Protein AF-A0A1J6K7P2-F1 (afdb_monomer)

Structure (mmCIF, N/CA/C/O backbone):
data_AF-A0A1J6K7P2-F1
#
_entry.id   AF-A0A1J6K7P2-F1
#
loop_
_atom_site.group_PDB
_atom_site.id
_atom_site.type_symbol
_atom_site.label_atom_id
_atom_site.label_alt_id
_atom_site.label_comp_id
_atom_site.label_asym_id
_atom_site.label_entity_id
_atom_site.label_seq_id
_atom_site.pdbx_PDB_ins_code
_atom_site.Cartn_x
_atom_site.Cartn_y
_atom_site.Cartn_z
_atom_site.occupancy
_atom_site.B_iso_or_equiv
_atom_site.auth_seq_id
_atom_site.auth_comp_id
_atom_site.auth_asym_id
_atom_site.auth_atom_id
_atom_site.pdbx_PDB_model_num
ATOM 1 N N . MET A 1 1 ? -11.034 32.442 -16.087 1.00 73.00 1 MET A N 1
ATOM 2 C CA . MET A 1 1 ? -10.081 32.306 -17.215 1.00 73.00 1 MET A CA 1
ATOM 3 C C . MET A 1 1 ? -8.722 31.791 -16.748 1.00 73.00 1 MET A C 1
ATOM 5 O O . MET A 1 1 ? -8.344 30.720 -17.187 1.00 73.00 1 MET A O 1
ATOM 9 N N . ILE A 1 2 ? -8.034 32.451 -15.809 1.00 87.00 2 ILE A N 1
ATOM 10 C CA . ILE A 1 2 ? -6.720 32.016 -15.279 1.00 87.00 2 ILE A CA 1
ATOM 11 C C . ILE A 1 2 ? -6.691 30.587 -14.701 1.00 87.00 2 ILE A C 1
ATOM 13 O O . ILE A 1 2 ? -5.799 29.821 -15.046 1.00 87.00 2 ILE A O 1
ATOM 17 N N . PHE A 1 3 ? -7.698 30.181 -13.918 1.00 83.56 3 PHE A N 1
ATOM 18 C CA . PHE A 1 3 ? -7.771 28.812 -13.381 1.00 83.56 3 PHE A CA 1
ATOM 19 C C . PHE A 1 3 ? -7.879 27.732 -14.468 1.00 83.56 3 PHE A C 1
ATOM 21 O O . PHE A 1 3 ? -7.304 26.659 -14.326 1.00 83.56 3 PHE A O 1
ATOM 28 N N . ALA A 1 4 ? -8.560 28.030 -15.579 1.00 87.06 4 ALA A N 1
ATOM 29 C CA . ALA A 1 4 ? -8.686 27.099 -16.698 1.00 87.06 4 ALA A CA 1
ATOM 30 C C . ALA A 1 4 ? -7.352 26.930 -17.444 1.00 87.06 4 ALA A C 1
ATOM 32 O O . ALA A 1 4 ? -7.003 25.816 -17.815 1.00 87.06 4 ALA A O 1
ATOM 33 N N . TYR A 1 5 ? -6.570 28.006 -17.595 1.00 84.56 5 TYR A N 1
ATOM 34 C CA . TYR A 1 5 ? -5.224 27.932 -18.173 1.00 84.56 5 TYR A CA 1
ATOM 35 C C . TYR A 1 5 ? -4.252 27.163 -17.280 1.00 84.56 5 TYR A C 1
ATOM 37 O O . TYR A 1 5 ? -3.479 26.358 -17.785 1.00 84.56 5 TYR A O 1
ATOM 45 N N . PHE A 1 6 ? -4.314 27.367 -15.962 1.00 89.50 6 PHE A N 1
ATOM 46 C CA . PHE A 1 6 ? -3.485 26.624 -15.011 1.00 89.50 6 PHE A CA 1
ATOM 47 C C . PHE A 1 6 ? -3.817 25.125 -15.021 1.00 89.50 6 PHE A C 1
ATOM 49 O O . PHE A 1 6 ? -2.920 24.291 -15.109 1.00 89.50 6 PHE A O 1
ATOM 56 N N . SER A 1 7 ? -5.110 24.788 -15.029 1.00 88.75 7 SER A N 1
ATOM 57 C CA . SER A 1 7 ? -5.581 23.405 -15.148 1.00 88.75 7 SER A CA 1
ATOM 58 C C . SER A 1 7 ? -5.163 22.760 -16.477 1.00 88.75 7 SER A C 1
ATOM 60 O O . SER A 1 7 ? -4.704 21.620 -16.478 1.00 88.75 7 SER A O 1
ATOM 62 N N . LEU A 1 8 ? -5.230 23.497 -17.590 1.00 89.25 8 LEU A N 1
ATOM 63 C CA . LEU A 1 8 ? -4.790 23.024 -18.905 1.00 89.25 8 LEU A CA 1
ATOM 64 C C . LEU A 1 8 ? -3.271 22.799 -18.970 1.00 89.25 8 LEU A C 1
ATOM 66 O O . LEU A 1 8 ? -2.823 21.830 -19.575 1.00 89.25 8 LEU A O 1
ATOM 70 N N . LEU A 1 9 ? -2.481 23.665 -18.331 1.00 87.38 9 LEU A N 1
ATOM 71 C CA . LEU A 1 9 ? -1.020 23.549 -18.278 1.00 87.38 9 LEU A CA 1
ATOM 72 C C . LEU A 1 9 ? -0.602 22.323 -17.452 1.00 87.38 9 LEU A C 1
ATOM 74 O O . LEU A 1 9 ? 0.248 21.550 -17.888 1.00 87.38 9 LEU A O 1
ATOM 78 N N . ILE A 1 10 ? -1.268 22.087 -16.316 1.00 89.00 10 ILE A N 1
ATOM 79 C CA . ILE A 1 10 ? -1.084 20.871 -15.512 1.00 89.00 10 ILE A CA 1
ATOM 80 C C . ILE A 1 10 ? -1.438 19.627 -16.333 1.00 89.00 10 ILE A C 1
ATOM 82 O O . ILE A 1 10 ? -0.635 18.699 -16.412 1.00 89.00 10 ILE A O 1
ATOM 86 N N . PHE A 1 11 ? -2.590 19.623 -17.003 1.00 86.44 11 PHE A N 1
ATOM 87 C CA . PHE A 1 11 ? -3.020 18.497 -17.830 1.00 86.44 11 PHE A CA 1
ATOM 88 C C . PHE A 1 11 ? -2.034 18.197 -18.971 1.00 86.44 11 PHE A C 1
ATOM 90 O O . PHE A 1 11 ? -1.649 17.047 -19.167 1.00 86.44 11 PHE A O 1
ATOM 97 N N . LEU A 1 12 ? -1.541 19.228 -19.661 1.00 83.31 12 LEU A N 1
ATOM 98 C CA . LEU A 1 12 ? -0.550 19.086 -20.730 1.00 83.31 12 LEU A CA 1
ATOM 99 C C . LEU A 1 12 ? 0.800 18.568 -20.203 1.00 83.31 12 LEU A C 1
ATOM 101 O O . LEU A 1 12 ? 1.446 17.750 -20.856 1.00 83.31 12 LEU A O 1
ATOM 105 N N . SER A 1 13 ? 1.210 18.999 -19.005 1.00 82.88 13 SER A N 1
ATOM 106 C CA . SER A 1 13 ? 2.431 18.511 -18.353 1.00 82.88 13 SER A CA 1
ATOM 107 C C . SER A 1 13 ? 2.335 17.030 -17.951 1.00 82.88 13 SER A C 1
ATOM 109 O O . SER A 1 13 ? 3.289 16.278 -18.145 1.00 82.88 13 SER A O 1
ATOM 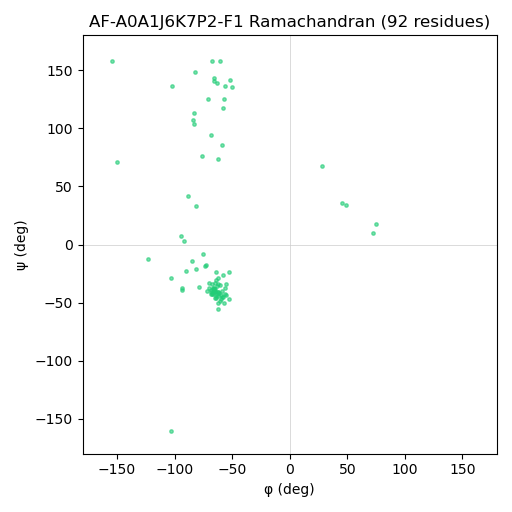111 N N . LEU A 1 14 ? 1.159 16.579 -17.498 1.00 78.12 14 LEU A N 1
ATOM 112 C CA . LEU A 1 14 ? 0.868 15.176 -17.172 1.00 78.12 14 LEU A CA 1
ATOM 113 C C . LEU A 1 14 ? 0.834 14.286 -18.422 1.00 78.12 14 LEU A C 1
ATOM 115 O O . LEU A 1 14 ? 1.345 13.164 -18.406 1.00 78.12 14 LEU A O 1
ATOM 119 N N . GLN A 1 15 ? 0.274 14.793 -19.523 1.00 78.69 15 GLN A N 1
ATOM 120 C CA . GLN A 1 15 ? 0.288 14.105 -20.816 1.00 78.69 15 GLN A CA 1
ATOM 121 C C . GLN A 1 15 ? 1.709 13.959 -21.370 1.00 78.69 15 GLN A C 1
ATOM 123 O O . GLN A 1 15 ? 2.060 12.898 -21.884 1.00 78.69 15 GLN A O 1
ATOM 128 N N . LEU A 1 16 ? 2.545 14.992 -21.223 1.00 69.44 16 LEU A N 1
ATOM 129 C CA . LEU A 1 16 ? 3.944 14.942 -21.641 1.00 69.44 16 LEU A CA 1
ATOM 130 C C . LEU A 1 16 ? 4.749 13.927 -20.811 1.00 69.44 16 LEU A C 1
ATOM 132 O O . LEU A 1 16 ? 5.526 13.166 -21.382 1.00 69.44 16 LEU A O 1
ATOM 136 N N . LEU A 1 17 ? 4.498 13.853 -19.498 1.00 68.00 17 LEU A N 1
ATOM 137 C CA . LEU A 1 17 ? 5.110 12.867 -18.599 1.00 68.00 17 LEU A CA 1
ATOM 138 C C . LEU A 1 17 ? 4.676 11.424 -18.918 1.00 68.00 17 LEU A C 1
ATOM 140 O O . LEU A 1 17 ? 5.505 10.513 -18.895 1.00 68.00 17 LEU A O 1
ATOM 144 N N . SER A 1 18 ? 3.407 11.215 -19.283 1.00 62.56 18 SER A N 1
ATOM 145 C CA . SER A 1 18 ? 2.909 9.903 -19.726 1.00 62.56 18 SER A CA 1
ATOM 146 C C . SER A 1 18 ? 3.508 9.483 -21.073 1.00 62.56 18 SER A C 1
ATOM 148 O O . SER A 1 18 ? 3.786 8.310 -21.288 1.00 62.56 18 SER A O 1
ATOM 150 N N . SER A 1 19 ? 3.772 10.428 -21.982 1.00 58.97 19 SER A N 1
ATOM 151 C CA . SER A 1 19 ? 4.338 10.117 -23.302 1.00 58.97 19 SER A CA 1
ATOM 152 C C . SER A 1 19 ? 5.827 9.735 -23.264 1.00 58.97 19 SER A C 1
ATOM 154 O O . SER A 1 19 ? 6.312 9.109 -24.207 1.00 58.97 19 SER A O 1
ATOM 156 N N . SER A 1 20 ? 6.550 10.069 -22.188 1.00 57.34 20 SER A N 1
ATOM 157 C CA . SER A 1 20 ? 7.912 9.576 -21.930 1.00 57.34 20 SER A CA 1
ATOM 158 C C . SER A 1 20 ? 7.970 8.125 -21.442 1.00 57.34 20 SER A C 1
ATOM 160 O O . SER A 1 20 ? 9.059 7.556 -21.427 1.00 57.34 20 SER A O 1
ATOM 162 N N . CYS A 1 21 ? 6.837 7.482 -21.123 1.00 50.59 21 CYS A N 1
ATOM 163 C CA . CYS A 1 21 ? 6.794 6.038 -20.865 1.00 50.59 21 CYS A CA 1
ATOM 164 C C . CYS A 1 21 ? 6.558 5.232 -22.160 1.00 50.59 21 CYS A C 1
ATOM 166 O O . CYS A 1 21 ? 5.824 4.250 -22.216 1.00 50.59 21 CYS A O 1
ATOM 168 N N . ALA A 1 22 ? 7.216 5.622 -23.252 1.00 52.03 22 ALA A N 1
ATOM 169 C CA . ALA A 1 22 ? 7.324 4.753 -24.414 1.00 52.03 22 ALA A CA 1
ATOM 170 C C . ALA A 1 22 ? 8.210 3.547 -24.054 1.00 52.03 22 ALA A C 1
ATOM 172 O O . ALA A 1 22 ? 9.430 3.638 -24.129 1.00 52.03 22 ALA A O 1
ATOM 173 N N . SER A 1 23 ? 7.574 2.444 -23.637 1.00 57.84 23 SER A N 1
ATOM 174 C CA . SER A 1 23 ? 8.030 1.052 -23.772 1.00 57.84 23 SER A CA 1
ATOM 175 C C . SER A 1 23 ? 9.556 0.881 -23.824 1.00 57.84 23 SER A C 1
ATOM 177 O O . SER A 1 23 ? 10.127 0.459 -24.834 1.00 57.84 23 SER A O 1
ATOM 179 N N . ILE A 1 24 ? 10.231 1.156 -22.713 1.00 53.00 24 ILE A N 1
ATOM 180 C CA . ILE A 1 24 ? 11.489 0.473 -22.454 1.00 53.00 24 ILE A CA 1
ATOM 181 C C . ILE A 1 24 ? 11.046 -0.845 -21.838 1.00 53.00 24 ILE A C 1
ATOM 183 O O . ILE A 1 24 ? 10.479 -0.862 -20.750 1.00 53.00 24 ILE A O 1
ATOM 187 N N . GLY A 1 25 ? 11.276 -1.955 -22.537 1.00 59.56 25 GLY A N 1
ATOM 188 C CA . GLY A 1 25 ? 11.408 -3.245 -21.869 1.00 59.56 25 GLY A CA 1
ATOM 189 C C . GLY A 1 25 ? 12.627 -3.153 -20.955 1.00 59.56 25 GLY A C 1
ATOM 190 O O . GLY A 1 25 ? 13.717 -3.592 -21.314 1.00 59.56 25 GLY A O 1
ATOM 191 N N . SER A 1 26 ? 12.494 -2.429 -19.847 1.00 59.66 26 SER A N 1
ATOM 192 C CA . SER A 1 26 ? 13.604 -2.083 -18.983 1.00 59.66 26 SER A CA 1
ATOM 193 C C . SER A 1 26 ? 13.803 -3.265 -18.069 1.00 59.66 26 SER A C 1
ATOM 195 O O . SER A 1 26 ? 13.030 -3.476 -17.137 1.00 59.66 26 SER A O 1
ATOM 197 N N . ASN A 1 27 ? 14.870 -4.017 -18.316 1.00 67.69 27 ASN A N 1
ATOM 198 C CA . ASN A 1 27 ? 15.575 -4.649 -17.216 1.00 67.69 27 ASN A CA 1
ATOM 199 C C . ASN A 1 27 ? 16.026 -3.514 -16.290 1.00 67.69 27 ASN A C 1
ATOM 201 O O . ASN A 1 27 ? 17.108 -2.953 -16.470 1.00 67.69 27 ASN A O 1
ATOM 205 N N . LEU A 1 28 ? 15.138 -3.105 -15.381 1.00 75.31 28 LEU A N 1
ATOM 206 C CA . LEU A 1 28 ? 15.465 -2.181 -14.312 1.00 75.31 28 LEU A CA 1
ATOM 207 C C . LEU A 1 28 ? 16.640 -2.792 -13.545 1.00 75.31 28 LEU A C 1
ATOM 209 O O . LEU A 1 28 ? 16.639 -4.006 -13.300 1.00 75.31 28 LEU A O 1
ATOM 213 N N . PRO A 1 29 ? 17.660 -1.997 -13.192 1.00 86.31 29 PRO A N 1
ATOM 214 C CA . PRO A 1 29 ? 18.681 -2.453 -12.270 1.00 86.31 29 PRO A CA 1
ATOM 215 C C . PRO A 1 29 ? 18.004 -3.047 -11.037 1.00 86.31 29 PRO A C 1
ATOM 217 O O . PRO A 1 29 ? 17.057 -2.470 -10.507 1.00 86.31 29 PRO A O 1
ATOM 220 N N . LYS A 1 30 ? 18.485 -4.199 -10.566 1.00 85.62 30 LYS A N 1
ATOM 221 C CA . LYS A 1 30 ? 17.901 -4.847 -9.385 1.00 85.62 30 LYS A CA 1
ATOM 222 C C . LYS A 1 30 ? 17.872 -3.908 -8.172 1.00 85.62 30 LYS A C 1
ATOM 224 O O . LYS A 1 30 ? 16.902 -3.910 -7.435 1.00 85.62 30 LYS A O 1
ATOM 229 N N . SER A 1 31 ? 18.873 -3.035 -8.050 1.00 88.44 31 SER A N 1
ATOM 230 C CA . SER A 1 31 ? 18.912 -1.965 -7.049 1.00 88.44 31 SER A CA 1
ATOM 231 C C . SER A 1 31 ? 17.703 -1.031 -7.088 1.00 88.44 31 SER A C 1
ATOM 233 O O . SER A 1 31 ? 17.251 -0.583 -6.041 1.00 88.44 31 SER A O 1
ATOM 235 N N . ASP A 1 32 ? 17.192 -0.726 -8.280 1.00 87.25 32 ASP A N 1
ATOM 236 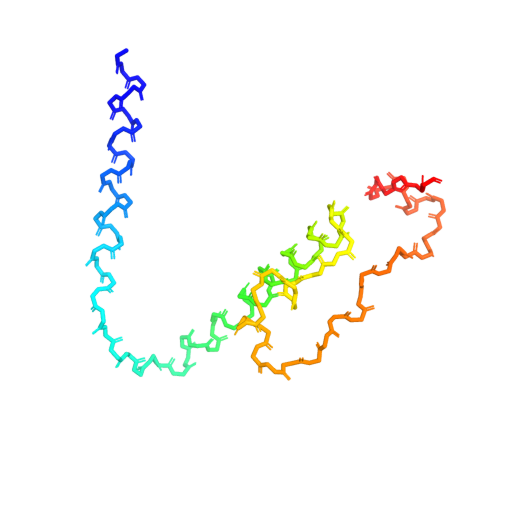C CA . ASP A 1 32 ? 16.076 0.199 -8.466 1.00 87.25 32 ASP A CA 1
ATOM 237 C C . ASP A 1 32 ? 14.759 -0.506 -8.133 1.00 87.25 32 ASP A C 1
ATOM 239 O O . ASP A 1 32 ? 13.878 0.092 -7.524 1.00 87.25 32 ASP A O 1
ATOM 243 N N . VAL A 1 33 ? 14.650 -1.798 -8.464 1.00 87.19 33 VAL A N 1
ATOM 244 C CA . VAL A 1 33 ? 13.524 -2.648 -8.048 1.00 87.19 33 VAL A CA 1
ATOM 245 C C . VAL A 1 33 ? 13.477 -2.759 -6.524 1.00 87.19 33 VAL A C 1
ATOM 247 O O . VAL A 1 33 ? 12.443 -2.466 -5.931 1.00 87.19 33 VAL A O 1
ATOM 250 N N . ASP A 1 34 ? 14.606 -3.091 -5.892 1.00 88.69 34 ASP A N 1
ATOM 251 C CA . ASP A 1 34 ? 14.711 -3.235 -4.436 1.00 88.69 34 ASP A CA 1
ATOM 252 C C . ASP A 1 34 ? 14.371 -1.912 -3.713 1.00 88.69 34 ASP A C 1
ATOM 254 O O . ASP A 1 34 ? 13.773 -1.913 -2.636 1.00 88.69 34 ASP A O 1
ATOM 258 N N . LEU A 1 35 ? 14.718 -0.763 -4.309 1.00 91.31 35 LEU A N 1
ATOM 259 C CA . LEU A 1 35 ? 14.393 0.554 -3.756 1.00 91.31 35 LEU A CA 1
ATOM 260 C C . LEU A 1 35 ? 12.892 0.874 -3.836 1.00 91.31 35 LEU A C 1
ATOM 262 O O . LEU A 1 35 ? 12.371 1.564 -2.958 1.00 91.31 35 LEU A O 1
ATOM 266 N N . LEU A 1 36 ? 12.206 0.399 -4.879 1.00 90.19 36 LEU A N 1
ATOM 267 C CA . LEU A 1 36 ? 10.791 0.682 -5.132 1.00 90.19 36 LEU A CA 1
ATOM 268 C C . LEU A 1 36 ? 9.834 -0.333 -4.496 1.00 90.19 36 LEU A C 1
ATOM 270 O O . LEU A 1 36 ? 8.683 0.012 -4.244 1.00 90.19 36 LEU A O 1
ATOM 274 N N . GLU A 1 37 ? 10.284 -1.551 -4.197 1.00 89.25 37 GLU A N 1
ATOM 275 C CA . GLU A 1 37 ? 9.438 -2.610 -3.631 1.00 89.25 37 GLU A CA 1
ATOM 276 C C . GLU A 1 37 ? 8.810 -2.199 -2.290 1.00 89.25 37 GLU A C 1
ATOM 278 O O . GLU A 1 37 ? 7.608 -2.358 -2.079 1.00 89.25 37 GLU A O 1
ATOM 283 N N . PHE A 1 38 ? 9.600 -1.608 -1.389 1.00 91.62 38 PHE A N 1
ATOM 284 C CA . PHE A 1 38 ? 9.102 -1.148 -0.092 1.00 91.62 38 PHE A CA 1
ATOM 285 C C . PHE A 1 38 ? 8.032 -0.046 -0.200 1.00 91.62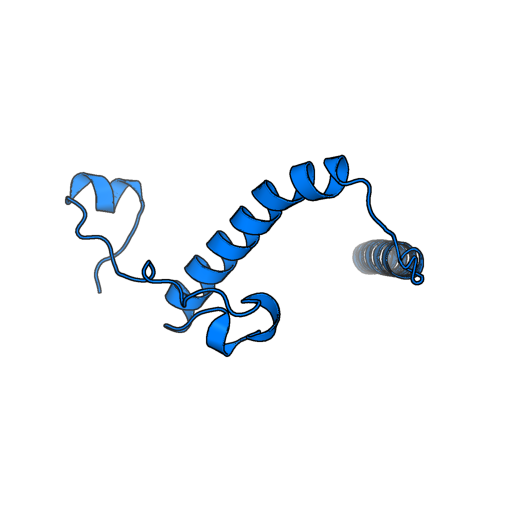 38 PHE A C 1
ATOM 287 O O . PHE A 1 38 ? 6.947 -0.241 0.351 1.00 91.62 38 PHE A O 1
ATOM 294 N N . PRO A 1 39 ? 8.273 1.097 -0.878 1.00 93.00 39 PRO A N 1
ATOM 295 C CA . PRO A 1 39 ? 7.245 2.125 -1.014 1.00 93.00 39 PRO A CA 1
ATOM 296 C C . PRO A 1 39 ? 6.025 1.623 -1.793 1.00 93.00 39 PRO A C 1
ATOM 298 O O . PRO A 1 39 ? 4.909 1.947 -1.407 1.00 93.00 39 PRO A O 1
ATOM 301 N N . LEU A 1 40 ? 6.197 0.775 -2.813 1.00 90.94 40 LEU A N 1
ATOM 302 C CA . LEU A 1 40 ? 5.067 0.198 -3.546 1.00 90.94 40 LEU A CA 1
ATOM 303 C C . LEU A 1 40 ? 4.173 -0.674 -2.646 1.00 90.94 40 LEU A C 1
ATOM 305 O O . LEU A 1 40 ? 2.950 -0.582 -2.712 1.00 90.94 40 LEU A O 1
ATOM 309 N N . ASN A 1 41 ? 4.764 -1.469 -1.752 1.00 89.00 41 ASN A N 1
ATOM 310 C CA . ASN A 1 41 ? 4.005 -2.248 -0.772 1.00 89.00 41 ASN A CA 1
ATOM 311 C C . ASN A 1 41 ? 3.221 -1.369 0.219 1.00 89.00 41 ASN A C 1
ATOM 313 O O . ASN A 1 41 ? 2.156 -1.782 0.680 1.00 89.00 41 ASN A O 1
ATOM 317 N N . LEU A 1 42 ? 3.712 -0.167 0.546 1.00 91.81 42 LEU A N 1
ATOM 318 C CA . LEU A 1 42 ? 2.967 0.782 1.384 1.00 91.81 42 LEU A CA 1
ATOM 319 C C . LEU A 1 42 ? 1.727 1.322 0.669 1.00 91.81 42 LEU A C 1
ATOM 321 O O . LEU A 1 42 ? 0.669 1.401 1.286 1.00 91.81 42 LEU A O 1
ATOM 325 N N . GLU A 1 43 ? 1.838 1.623 -0.623 1.00 92.00 43 GLU A N 1
ATOM 326 C CA . GLU A 1 43 ? 0.699 2.052 -1.442 1.00 92.00 43 GLU A CA 1
ATOM 327 C C . GLU A 1 43 ? -0.356 0.938 -1.546 1.00 92.00 43 GLU A C 1
ATOM 329 O O . GLU A 1 43 ? -1.548 1.191 -1.374 1.00 92.00 43 GLU A O 1
ATOM 334 N N . TYR A 1 44 ? 0.063 -0.322 -1.740 1.00 89.56 44 TYR A N 1
ATOM 335 C CA . TYR A 1 44 ? -0.864 -1.461 -1.714 1.00 89.56 44 TYR A CA 1
ATOM 336 C C . TYR A 1 44 ? -1.557 -1.616 -0.362 1.00 89.56 44 TYR A C 1
ATOM 338 O O . TYR A 1 44 ? -2.765 -1.847 -0.310 1.00 89.56 44 TYR A O 1
ATOM 346 N N . MET A 1 45 ? -0.821 -1.451 0.736 1.00 88.81 45 MET A N 1
ATOM 347 C CA . MET A 1 45 ? -1.392 -1.485 2.080 1.00 88.81 45 MET A CA 1
ATOM 348 C C . MET A 1 45 ? -2.423 -0.364 2.292 1.00 88.81 45 MET A C 1
ATOM 350 O O . MET A 1 45 ? -3.488 -0.618 2.857 1.00 88.81 45 MET A O 1
ATOM 354 N N . GLU A 1 46 ? -2.129 0.863 1.861 1.00 89.69 46 GLU A N 1
ATOM 355 C CA . GLU A 1 46 ? -3.052 1.997 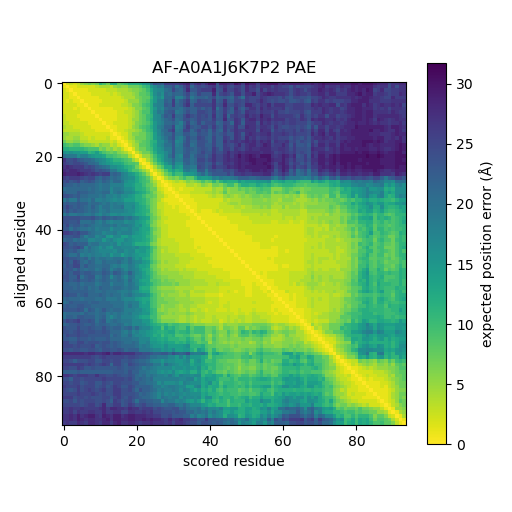1.968 1.00 89.69 46 GLU A CA 1
ATOM 356 C C . GLU A 1 46 ? -4.315 1.780 1.126 1.00 89.69 46 GLU A C 1
ATOM 358 O O . GLU A 1 46 ? -5.429 1.961 1.629 1.00 89.69 46 GLU A O 1
ATOM 363 N N . ALA A 1 47 ? -4.157 1.326 -0.120 1.00 90.56 47 ALA A N 1
ATOM 364 C CA . ALA A 1 47 ? -5.270 1.010 -1.006 1.00 90.56 47 ALA A CA 1
ATOM 365 C C . ALA A 1 47 ? -6.168 -0.083 -0.410 1.00 90.56 47 ALA A C 1
ATOM 367 O O . ALA A 1 47 ? -7.386 0.085 -0.355 1.00 90.56 47 ALA A O 1
ATOM 368 N N . GLU A 1 48 ? -5.582 -1.168 0.100 1.00 88.56 48 GLU A N 1
ATOM 369 C CA . GLU A 1 48 ? -6.317 -2.219 0.807 1.00 88.56 48 GLU A CA 1
ATOM 370 C C . GLU A 1 48 ? -7.095 -1.658 2.002 1.00 88.56 48 GLU A C 1
ATOM 372 O O . GLU A 1 48 ? -8.303 -1.871 2.116 1.00 88.56 48 GLU A O 1
ATOM 377 N N . PHE A 1 49 ? -6.440 -0.884 2.871 1.00 86.06 49 PHE A N 1
ATOM 378 C CA . PHE A 1 49 ? -7.091 -0.294 4.040 1.00 86.06 49 PHE A CA 1
ATOM 379 C C . PHE A 1 49 ? -8.282 0.596 3.651 1.00 86.06 49 PHE A C 1
ATOM 381 O O . PHE A 1 49 ? -9.364 0.482 4.236 1.00 86.06 49 PHE A O 1
ATOM 388 N N . PHE A 1 50 ? -8.112 1.447 2.638 1.00 86.56 50 PHE A N 1
ATOM 389 C CA . PHE A 1 50 ? -9.168 2.327 2.149 1.00 86.56 50 PHE A CA 1
ATOM 390 C C . PHE A 1 50 ? -10.343 1.555 1.534 1.00 86.56 50 PHE A C 1
ATOM 392 O O . PHE A 1 50 ? -11.502 1.856 1.838 1.00 86.56 50 PHE A O 1
ATOM 399 N N . LEU A 1 51 ? -10.070 0.565 0.679 1.00 88.25 51 LEU A N 1
ATOM 400 C CA . LEU A 1 51 ? -11.100 -0.207 -0.021 1.00 88.25 51 LEU A CA 1
ATOM 401 C C . LEU A 1 51 ? -11.920 -1.057 0.949 1.00 88.25 51 LEU A C 1
ATOM 403 O O . LEU A 1 51 ? -13.150 -1.043 0.891 1.00 88.25 51 LEU A O 1
ATOM 407 N N . TRP A 1 52 ? -11.270 -1.708 1.911 1.00 86.19 52 TRP A N 1
ATOM 408 C CA . TRP A 1 52 ? -11.973 -2.428 2.967 1.00 86.19 52 TRP A CA 1
ATOM 409 C C . TRP A 1 52 ? -12.787 -1.500 3.868 1.00 86.19 52 TRP A C 1
ATOM 411 O O . TRP A 1 52 ? -13.929 -1.826 4.190 1.00 86.19 52 TRP A O 1
ATOM 421 N N . GLY A 1 53 ? -12.247 -0.334 4.233 1.00 80.00 53 GLY A N 1
ATOM 422 C CA . GLY A 1 53 ? -12.979 0.665 5.012 1.00 80.00 53 GLY A CA 1
ATOM 423 C C . GLY A 1 53 ? -14.190 1.257 4.278 1.00 80.00 53 GLY A C 1
ATOM 424 O O . GLY A 1 53 ? -15.195 1.567 4.914 1.00 80.00 53 GLY A O 1
ATOM 425 N N . SER A 1 54 ? -14.119 1.389 2.950 1.00 84.62 54 SER A N 1
ATOM 426 C CA . SER A 1 54 ? -15.154 2.048 2.136 1.00 84.62 54 SER A CA 1
ATOM 427 C C . SER A 1 54 ? -16.195 1.086 1.556 1.00 84.62 54 SER A C 1
ATOM 429 O O . SER A 1 54 ? -17.376 1.423 1.496 1.00 84.62 54 SER A O 1
ATOM 431 N N . PHE A 1 55 ? -15.770 -0.099 1.110 1.00 84.69 55 PHE A N 1
ATOM 432 C CA . PHE A 1 55 ? -16.584 -1.049 0.339 1.00 84.69 55 PHE A CA 1
ATOM 433 C C . PHE A 1 55 ? -16.687 -2.436 0.986 1.00 84.69 55 PHE A C 1
ATOM 435 O O . PHE A 1 55 ? -17.524 -3.239 0.578 1.00 84.69 55 PHE A O 1
ATOM 442 N N . GLY A 1 56 ? -15.865 -2.730 1.999 1.00 83.44 56 GLY A N 1
ATOM 443 C CA . GLY A 1 56 ? -15.859 -4.032 2.669 1.00 83.44 56 GLY A CA 1
ATOM 444 C C . GLY A 1 56 ? -15.209 -5.159 1.861 1.00 83.44 56 GLY A C 1
ATOM 445 O O . GLY A 1 56 ? -15.460 -6.323 2.160 1.00 83.44 56 GLY A O 1
ATOM 446 N N . HIS A 1 57 ? -14.406 -4.833 0.845 1.00 86.81 57 HIS A N 1
ATOM 447 C CA . HIS A 1 57 ? -13.565 -5.771 0.099 1.00 86.81 57 HIS A CA 1
ATOM 448 C C . HIS A 1 57 ? -12.360 -5.045 -0.528 1.00 86.81 57 HIS A C 1
ATOM 450 O O . HIS A 1 57 ? -12.406 -3.832 -0.719 1.00 86.81 57 HIS A O 1
ATOM 456 N N . GLY A 1 58 ? -11.294 -5.789 -0.842 1.00 88.94 58 GLY A N 1
ATOM 457 C CA . GLY A 1 58 ? -9.977 -5.255 -1.222 1.00 88.94 58 GLY A CA 1
ATOM 458 C C . GLY A 1 58 ? -9.633 -5.303 -2.713 1.00 88.94 58 GLY A C 1
ATOM 459 O O . GLY A 1 58 ? -10.514 -5.449 -3.573 1.00 88.94 58 GLY A O 1
ATOM 460 N N . LEU A 1 59 ? -8.333 -5.212 -3.020 1.00 89.69 59 LEU A N 1
ATOM 461 C CA . LEU A 1 59 ? -7.804 -5.215 -4.391 1.00 89.69 59 LEU A CA 1
ATOM 462 C C . LEU A 1 59 ? -8.106 -6.521 -5.125 1.00 89.69 59 LEU A C 1
ATOM 464 O O . LEU A 1 59 ? -8.361 -6.475 -6.323 1.00 89.69 59 LEU A O 1
ATOM 468 N N . ASP A 1 60 ? -8.226 -7.640 -4.408 1.00 88.44 60 ASP A N 1
ATOM 469 C CA . ASP A 1 60 ? -8.662 -8.931 -4.960 1.00 88.44 60 ASP A CA 1
ATOM 470 C C . ASP A 1 60 ? -9.987 -8.851 -5.741 1.00 88.44 60 ASP A C 1
ATOM 472 O O . ASP A 1 60 ? -10.259 -9.695 -6.592 1.00 88.44 60 ASP A O 1
ATOM 476 N N . SER A 1 61 ? -10.829 -7.850 -5.458 1.00 88.56 61 SER A N 1
ATOM 477 C CA . SER A 1 61 ? -12.075 -7.608 -6.191 1.00 88.56 61 SER A CA 1
ATOM 478 C C . SER A 1 61 ? -11.995 -6.445 -7.180 1.00 88.56 61 SER A C 1
ATOM 480 O O . SER A 1 61 ? -12.765 -6.437 -8.139 1.00 88.56 61 SER A O 1
ATOM 482 N N . PHE A 1 62 ? -11.157 -5.437 -6.926 1.00 89.88 62 PHE A N 1
ATOM 483 C CA . PHE A 1 62 ? -11.101 -4.215 -7.741 1.00 89.88 62 PHE A CA 1
ATOM 484 C C . PHE A 1 62 ? -10.051 -4.283 -8.855 1.00 89.88 62 PHE A C 1
ATOM 486 O O . PHE A 1 62 ? -10.304 -3.776 -9.944 1.00 89.88 62 PHE A O 1
ATOM 493 N N . ALA A 1 63 ? -8.900 -4.894 -8.579 1.00 90.94 63 ALA A N 1
ATOM 494 C CA . ALA A 1 63 ? -7.777 -5.057 -9.498 1.00 90.94 63 ALA A CA 1
ATOM 495 C C . ALA A 1 63 ? -7.006 -6.356 -9.164 1.00 90.94 63 ALA A C 1
ATOM 497 O O . ALA A 1 63 ? -5.895 -6.296 -8.626 1.00 90.94 63 ALA A O 1
ATOM 498 N N . PRO A 1 64 ? -7.594 -7.540 -9.438 1.00 87.31 64 PRO A N 1
ATOM 499 C CA . PRO A 1 64 ? -7.012 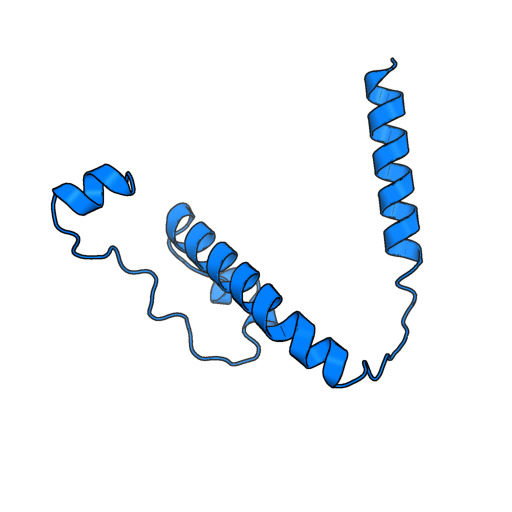-8.836 -9.072 1.00 87.31 64 PRO A CA 1
ATOM 500 C C . PRO A 1 64 ? -5.610 -9.072 -9.653 1.00 87.31 64 PRO A C 1
ATOM 502 O O . PRO A 1 64 ? -4.814 -9.822 -9.095 1.00 87.31 64 PRO A O 1
ATOM 505 N N . GLU A 1 65 ? -5.294 -8.432 -10.777 1.00 88.44 65 GLU A N 1
ATOM 506 C CA . GLU A 1 65 ? -3.986 -8.479 -11.425 1.00 88.44 65 GLU A CA 1
ATOM 507 C C . GLU A 1 65 ? -2.857 -7.877 -10.577 1.00 88.44 65 GLU A C 1
ATOM 509 O O . GLU A 1 65 ? -1.703 -8.251 -10.768 1.00 88.44 65 GLU A O 1
ATOM 514 N N . LEU A 1 66 ? -3.172 -6.980 -9.636 1.00 86.44 66 LEU A N 1
ATOM 515 C CA . LEU A 1 66 ? -2.183 -6.351 -8.754 1.00 86.44 66 LEU A CA 1
ATOM 516 C C . LEU A 1 66 ? -1.796 -7.242 -7.570 1.00 86.44 66 LEU A C 1
ATOM 518 O O . LEU A 1 66 ? -0.727 -7.057 -6.997 1.00 86.44 66 LEU A O 1
ATOM 522 N N . ALA A 1 67 ? -2.639 -8.217 -7.218 1.00 75.38 67 ALA A N 1
ATOM 523 C CA . ALA A 1 67 ? -2.350 -9.163 -6.145 1.00 75.38 67 ALA A CA 1
ATOM 524 C C . ALA A 1 67 ? -1.272 -10.192 -6.540 1.00 75.38 67 ALA A C 1
ATOM 526 O O . ALA A 1 67 ? -0.716 -10.846 -5.663 1.00 75.38 67 ALA A O 1
ATOM 527 N N . ASP A 1 68 ? -0.994 -10.354 -7.842 1.00 75.00 68 ASP A N 1
ATOM 528 C CA . ASP A 1 68 ? 0.029 -11.246 -8.421 1.00 75.00 68 ASP A CA 1
ATOM 529 C C . ASP A 1 68 ? 0.059 -12.668 -7.811 1.00 75.00 68 ASP A C 1
ATOM 531 O O . ASP A 1 68 ? 1.103 -13.286 -7.609 1.00 75.00 68 ASP A O 1
ATOM 535 N N . GLY A 1 69 ? -1.118 -13.201 -7.459 1.00 73.38 69 GLY A N 1
ATOM 536 C CA . GLY A 1 69 ? -1.255 -14.526 -6.841 1.00 73.38 69 GLY A CA 1
ATOM 537 C C . GLY A 1 69 ? -0.792 -14.618 -5.380 1.00 73.38 69 GLY A C 1
ATOM 538 O O . GLY A 1 69 ? -0.708 -15.723 -4.836 1.00 73.38 69 GLY A O 1
ATOM 539 N N . GLY A 1 70 ? -0.508 -13.486 -4.736 1.00 77.75 70 GLY A N 1
ATOM 540 C CA . GLY A 1 70 ? -0.307 -13.387 -3.297 1.00 77.75 70 GLY A CA 1
ATOM 541 C C . GLY A 1 70 ? -1.550 -13.821 -2.506 1.00 77.75 70 GLY A C 1
ATOM 542 O O . GLY A 1 70 ? -2.665 -13.844 -3.032 1.00 77.75 70 GLY A O 1
ATOM 543 N N . PRO A 1 71 ? -1.388 -14.220 -1.235 1.00 75.56 71 PRO A N 1
ATOM 544 C CA . PRO A 1 71 ? -2.524 -14.568 -0.394 1.00 75.56 71 PRO A CA 1
ATOM 545 C C . PRO A 1 71 ? -3.392 -13.334 -0.133 1.00 75.56 71 PRO A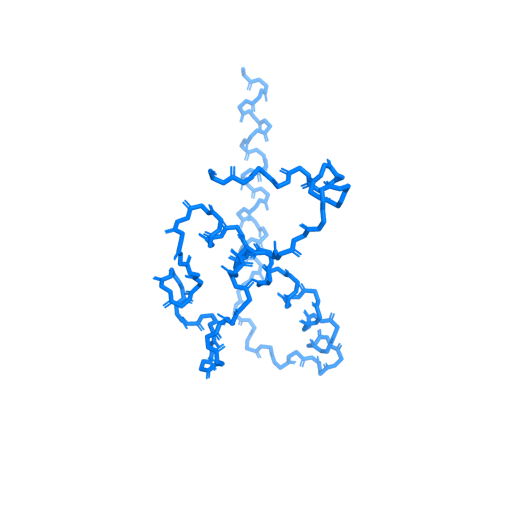 C 1
ATOM 547 O O . PRO A 1 71 ? -2.862 -12.257 0.145 1.00 75.56 71 PRO A O 1
ATOM 550 N N . SER A 1 72 ? -4.714 -13.520 -0.139 1.00 73.81 72 SER A N 1
ATOM 551 C CA . SER A 1 72 ? -5.651 -12.452 0.201 1.00 73.81 72 SER A C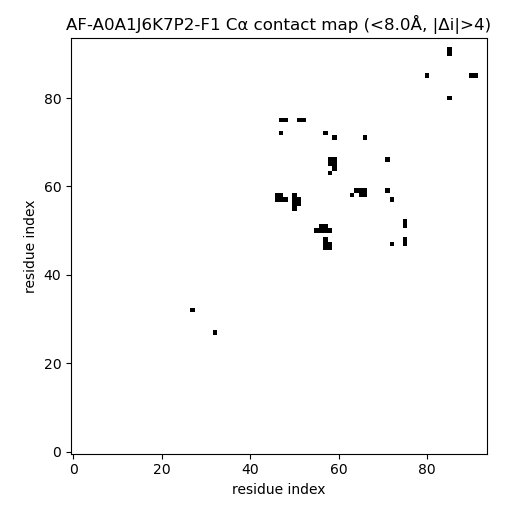A 1
ATOM 552 C C . SER A 1 72 ? -5.300 -11.798 1.544 1.00 73.81 72 SER A C 1
ATOM 554 O O . SER A 1 72 ? -4.933 -12.502 2.498 1.00 73.81 72 SER A O 1
ATOM 556 N N . PRO A 1 73 ? -5.453 -10.469 1.666 1.00 69.94 73 PRO A N 1
ATOM 557 C CA . PRO A 1 73 ? -5.183 -9.753 2.903 1.00 69.94 73 PRO A CA 1
ATOM 558 C C . PRO A 1 73 ? -6.026 -10.301 4.060 1.00 69.94 73 PRO A C 1
ATOM 560 O O . PRO A 1 73 ? -7.253 -10.330 4.016 1.00 69.94 73 PRO A O 1
ATOM 563 N N . ILE A 1 74 ? -5.365 -10.691 5.149 1.00 67.31 74 ILE A N 1
ATOM 564 C CA . ILE A 1 74 ? -6.026 -11.194 6.369 1.00 67.31 74 ILE A CA 1
ATOM 565 C C . ILE A 1 74 ? -6.452 -10.017 7.283 1.00 67.31 74 ILE A C 1
ATOM 567 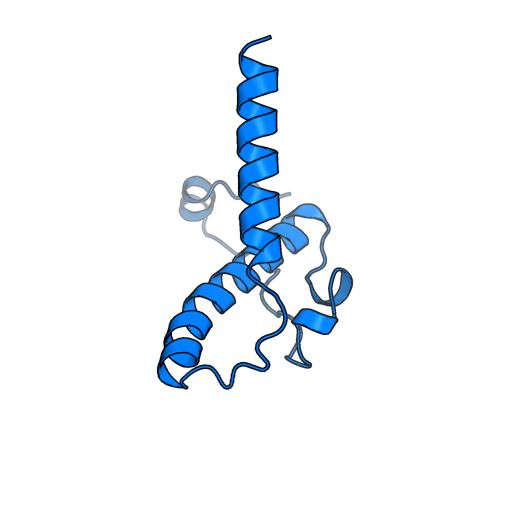O O . ILE A 1 74 ? -7.229 -10.174 8.224 1.00 67.31 74 ILE A O 1
ATOM 571 N N . GLY A 1 75 ? -5.931 -8.813 7.016 1.00 62.47 75 GLY A N 1
ATOM 572 C CA . GLY A 1 75 ? -5.854 -7.689 7.957 1.00 62.47 75 GLY A CA 1
ATOM 573 C C . GLY A 1 75 ? -7.011 -6.690 7.965 1.00 62.47 75 GLY A C 1
ATOM 574 O O . GLY A 1 75 ? -6.960 -5.737 8.735 1.00 62.47 75 GLY A O 1
ATOM 575 N N . ALA A 1 76 ? -8.071 -6.889 7.187 1.00 68.06 76 ALA A N 1
ATOM 576 C CA . ALA A 1 76 ? -9.200 -5.957 7.117 1.00 68.06 76 ALA A CA 1
ATOM 577 C C . ALA A 1 76 ? -10.218 -6.109 8.263 1.00 68.06 76 ALA A C 1
ATOM 579 O O . ALA A 1 76 ? -11.426 -5.956 8.088 1.00 68.06 76 ALA A O 1
ATOM 580 N N . THR A 1 77 ? -9.745 -6.469 9.453 1.00 67.69 77 THR A N 1
ATOM 581 C CA . THR A 1 77 ? -10.611 -6.672 10.616 1.00 67.69 77 THR A CA 1
ATOM 582 C C . THR A 1 77 ? -10.515 -5.465 11.534 1.00 67.69 77 THR A C 1
ATOM 584 O O . THR A 1 77 ? -9.416 -4.995 11.828 1.00 67.69 77 THR A O 1
ATOM 587 N N . ILE A 1 78 ? -11.650 -4.992 12.054 1.00 70.12 78 ILE A N 1
ATOM 588 C CA . ILE A 1 78 ? -11.646 -3.953 13.089 1.00 70.12 78 ILE A CA 1
ATOM 589 C C . ILE A 1 78 ? -10.835 -4.463 14.285 1.00 70.12 78 ILE A C 1
ATOM 591 O O . ILE A 1 78 ? -11.186 -5.460 14.926 1.00 70.12 78 ILE A O 1
ATOM 595 N N . ALA A 1 79 ? -9.740 -3.772 14.593 1.00 71.88 79 ALA A N 1
ATOM 596 C CA . ALA A 1 79 ? -8.899 -4.116 15.725 1.00 71.88 79 ALA A CA 1
ATOM 597 C C . ALA A 1 79 ? -9.679 -3.966 17.045 1.00 71.88 79 ALA A C 1
ATOM 599 O O . ALA A 1 79 ? -10.409 -2.995 17.267 1.00 71.88 79 ALA A O 1
ATOM 600 N N . LYS A 1 80 ? -9.495 -4.914 17.975 1.00 81.12 80 LYS A N 1
ATOM 601 C CA . LYS A 1 80 ? -10.029 -4.816 19.345 1.00 81.12 80 LYS A CA 1
ATOM 602 C C . LYS A 1 80 ? -9.177 -3.854 20.166 1.00 81.12 80 LYS A C 1
ATOM 604 O O . LYS A 1 80 ? -8.358 -4.256 20.984 1.00 81.12 80 LYS A O 1
ATOM 609 N N . LEU A 1 81 ? -9.372 -2.570 19.916 1.00 82.00 81 LEU A N 1
ATOM 610 C CA . LEU A 1 81 ? -8.616 -1.503 20.558 1.00 82.00 81 LEU A CA 1
ATOM 611 C C . LEU A 1 81 ? -9.197 -1.181 21.938 1.00 82.00 81 LEU A C 1
ATOM 613 O O . LEU A 1 81 ? -10.412 -1.299 22.139 1.00 82.00 81 LEU A O 1
ATOM 617 N N . SER A 1 82 ? -8.342 -0.756 22.871 1.00 87.62 82 SER A N 1
ATOM 618 C CA . SER A 1 82 ? -8.785 -0.168 24.140 1.00 87.62 82 SER A CA 1
ATOM 619 C C . SER A 1 82 ? -9.459 1.192 23.888 1.00 87.62 82 SER A C 1
ATOM 621 O O . SER A 1 82 ? -9.181 1.811 22.859 1.00 87.62 82 SER A O 1
ATOM 623 N N . PRO A 1 83 ? -10.321 1.685 24.800 1.00 87.69 83 PRO A N 1
ATOM 624 C CA . PRO A 1 83 ? -11.020 2.960 24.610 1.00 87.69 83 PRO A CA 1
ATOM 625 C C . PRO A 1 83 ? -10.077 4.128 24.291 1.00 87.69 83 PRO A C 1
ATOM 627 O O . PRO A 1 83 ? -10.268 4.809 23.294 1.00 87.69 83 PRO A O 1
ATOM 630 N N . LEU A 1 84 ? -8.982 4.265 25.050 1.00 89.88 84 LEU A N 1
ATOM 631 C CA . LEU A 1 84 ? -7.986 5.319 24.835 1.00 89.88 84 LEU A CA 1
ATOM 632 C C . LEU A 1 84 ? -7.367 5.272 23.433 1.00 89.88 84 LEU A C 1
ATOM 634 O O . LEU A 1 84 ? -7.153 6.311 22.821 1.00 89.88 84 LEU A O 1
ATOM 638 N N . ILE A 1 85 ? -7.076 4.078 22.915 1.00 84.06 85 ILE A N 1
ATOM 639 C CA . ILE A 1 85 ? -6.486 3.954 21.583 1.00 84.06 85 ILE A CA 1
ATOM 640 C C . ILE A 1 85 ? -7.523 4.294 20.513 1.00 84.06 85 ILE A C 1
ATOM 642 O O . ILE A 1 85 ? -7.187 5.019 19.588 1.00 84.06 85 ILE A O 1
ATOM 646 N N . ARG A 1 86 ? -8.787 3.872 20.658 1.00 79.50 86 ARG A N 1
ATOM 647 C CA . ARG A 1 86 ? -9.861 4.246 19.713 1.00 79.50 86 ARG A CA 1
ATOM 648 C C . ARG A 1 86 ? -10.010 5.756 19.576 1.00 79.50 86 ARG A C 1
ATOM 650 O O . ARG A 1 86 ? -10.116 6.234 18.451 1.00 79.50 86 ARG A O 1
ATOM 657 N N . ASP A 1 87 ? -9.957 6.475 20.695 1.00 79.69 87 ASP A N 1
ATOM 658 C CA . ASP A 1 87 ? -10.075 7.934 20.714 1.00 79.69 87 ASP A CA 1
ATOM 659 C C . ASP A 1 87 ? -8.898 8.609 19.991 1.00 79.69 87 ASP A C 1
ATOM 661 O O . ASP A 1 87 ? -9.092 9.577 19.259 1.00 79.69 87 ASP A O 1
ATOM 665 N N . VAL A 1 88 ? -7.680 8.076 20.142 1.00 82.12 88 VAL A N 1
ATOM 666 C CA . VAL A 1 88 ? -6.469 8.613 19.494 1.00 82.12 88 VAL A CA 1
ATOM 667 C C . VAL A 1 88 ? -6.492 8.423 17.977 1.00 82.12 88 VAL A C 1
ATOM 669 O O . VAL A 1 88 ? -6.117 9.338 17.249 1.00 82.12 88 VAL A O 1
ATOM 672 N N . ILE A 1 89 ? -6.919 7.253 17.493 1.00 78.12 89 ILE A N 1
ATOM 673 C CA . ILE A 1 89 ? -6.965 6.942 16.051 1.00 78.12 89 ILE A CA 1
ATOM 674 C C . ILE A 1 89 ? -8.330 7.206 15.400 1.00 78.12 89 ILE A C 1
ATOM 676 O O . ILE A 1 89 ? -8.507 6.886 14.230 1.00 78.12 89 ILE A O 1
ATOM 680 N N . MET A 1 90 ? -9.280 7.811 16.128 1.00 65.19 90 MET A N 1
ATOM 681 C CA . MET A 1 90 ? -10.623 8.178 15.645 1.00 65.19 90 MET A CA 1
ATOM 682 C C . MET A 1 90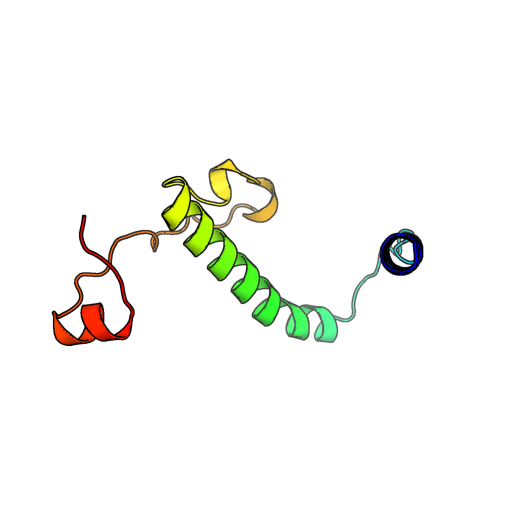 ? -11.369 7.046 14.910 1.00 65.19 90 MET A C 1
ATOM 684 O O . MET A 1 90 ? -12.149 7.289 13.990 1.00 65.19 90 MET A O 1
ATOM 688 N N . ILE A 1 91 ? -11.164 5.790 15.316 1.00 65.25 91 ILE A N 1
ATOM 689 C CA . ILE A 1 91 ? -11.944 4.673 14.772 1.00 65.25 91 ILE A CA 1
ATOM 690 C C . ILE A 1 91 ? -13.265 4.605 15.538 1.00 65.25 91 ILE A C 1
ATOM 692 O O . ILE A 1 91 ? -13.310 4.137 16.680 1.00 65.25 91 ILE A O 1
ATOM 696 N N . GLN A 1 92 ? -14.344 5.065 14.904 1.00 57.59 92 GLN A N 1
ATOM 697 C CA . GLN A 1 92 ? -15.696 4.943 15.440 1.00 57.59 92 GLN A CA 1
ATOM 698 C C . GLN A 1 92 ? -16.129 3.469 15.377 1.00 57.59 92 GLN A C 1
ATOM 700 O O . GLN A 1 92 ? -16.084 2.843 14.318 1.00 57.59 92 GLN A O 1
ATOM 705 N N . SER A 1 93 ? -16.540 2.894 16.508 1.00 52.84 93 SER A N 1
ATOM 706 C CA . SER A 1 93 ? -17.234 1.602 16.497 1.00 52.84 93 SER A CA 1
ATOM 707 C C . SER A 1 93 ? -18.591 1.745 15.790 1.00 52.84 93 SER A C 1
ATOM 709 O O . SER A 1 93 ? -19.216 2.794 15.975 1.00 52.84 93 SER A O 1
ATOM 711 N N . PRO A 1 94 ? -19.043 0.734 15.021 1.00 57.97 94 PRO A N 1
ATOM 712 C CA . PRO A 1 94 ? -20.380 0.731 14.427 1.00 57.97 94 PRO A CA 1
ATOM 713 C C . PRO A 1 94 ? -21.491 0.848 15.478 1.00 57.97 94 PRO A C 1
ATOM 715 O O . PRO A 1 94 ? -21.258 0.437 16.642 1.00 57.97 94 PRO A O 1
#

InterPro domains:
  IPR052965 Pigment-associated catalase-like [PTHR31694] (28-90)

Radius of gyration: 19.61 Å; Cα contacts (8 Å, |Δi|>4): 29; chains: 1; bounding box: 39×47×49 Å

pLDDT: mean 79.52, std 11.51, range [50.59, 93.0]

Secondary structure (DSSP, 8-state):
-HHHHHHHHHHHHHHHHHHT---------HHHHHHHHHHHHHHHHHHHHHHHHHHS--HHHH-GGGGTTPPPPS--SPP---HHHHHHHT----

Foldseek 3Di:
DVVVVVVVVVVVVVVVVVVVPPDDPDPDPVVVVVVVVVVVVVVQVVQQQVCCVPPVGGCCPVPVVVCVPPDGDPPSDDDPDDPVVCVVVVPDDD

Sequence (94 aa):
MIFAYFSLLIFLSLQLLSSSCASIGSNLPKSDVDLLEFPLNLEYMEAEFFLWGSFGHGLDSFAPELADGGPSPIGATIAKLSPLIRDVIMIQSP

Organism: Nicotiana attenuata (NCBI:txid49451)

Mean predicted aligned error: 13.77 Å

Solvent-accessible surface area (backbone atoms only — not comparable to full-atom values): 5952 Å² total; per-residue (Å²): 111,69,67,59,52,53,52,49,52,52,52,52,52,53,52,55,58,57,62,69,65,66,81,68,89,65,83,66,55,66,70,58,50,64,64,43,51,61,62,52,52,50,52,52,50,50,51,34,54,50,32,30,74,74,71,71,50,40,46,78,79,77,44,51,79,77,50,74,85,55,81,80,84,84,74,85,57,87,74,93,62,54,72,73,54,29,65,75,70,67,58,78,76,132